Protein AF-A0A6I3BB71-F1 (afdb_monomer_lite)

Foldseek 3Di:
DDDDDDDDDDDPVVVVVVCVVDVCVVPDDVVVCPVVPDD

Sequence (39 aa):
HKPELIVRDLDMDKIKTVRDRWAFYRDRRPDAYDELVER

pLDDT: mean 93.35, std 5.49, range [72.94, 97.44]

Secondary structure (DSSP, 8-sta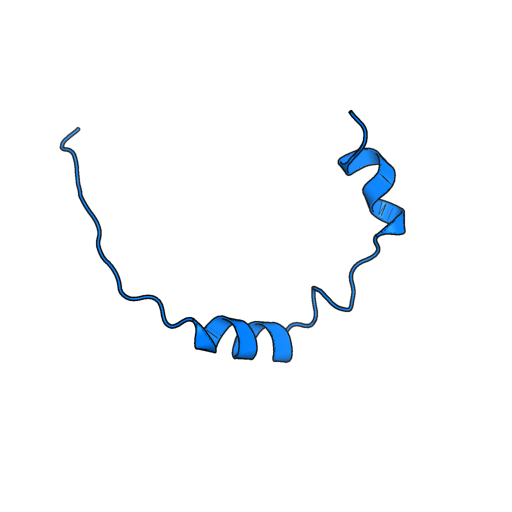te):
-----------THHHHHHHHH--TTTT--GGGGHHHH--

Structure (mmCIF, N/CA/C/O backbone):
data_AF-A0A6I3BB71-F1
#
_entry.id   AF-A0A6I3BB71-F1
#
loop_
_atom_site.group_PDB
_atom_site.id
_atom_site.type_symbol
_atom_site.label_atom_id
_atom_site.label_alt_id
_atom_site.label_comp_id
_atom_site.label_asym_id
_atom_site.label_entity_id
_atom_site.label_seq_id
_atom_site.pdbx_PDB_ins_code
_atom_site.Cartn_x
_atom_site.Cartn_y
_atom_site.Cartn_z
_atom_site.occupancy
_atom_site.B_iso_or_equiv
_atom_site.auth_seq_id
_atom_site.auth_comp_id
_atom_site.auth_asym_id
_atom_site.auth_atom_id
_atom_site.pdbx_PDB_model_num
ATOM 1 N N . HIS A 1 1 ? 5.237 11.431 31.367 1.00 75.38 1 HIS A N 1
ATOM 2 C CA . HIS A 1 1 ? 4.307 10.864 30.370 1.00 75.38 1 HIS A CA 1
ATOM 3 C C . HIS A 1 1 ? 3.398 9.850 31.037 1.00 75.38 1 HIS A C 1
ATOM 5 O O . HIS A 1 1 ? 3.879 9.115 31.891 1.00 75.38 1 HIS A O 1
ATOM 11 N N . LYS A 1 2 ? 2.110 9.830 30.681 1.00 81.00 2 LYS A N 1
ATOM 12 C CA . LYS A 1 2 ? 1.187 8.756 31.069 1.00 81.00 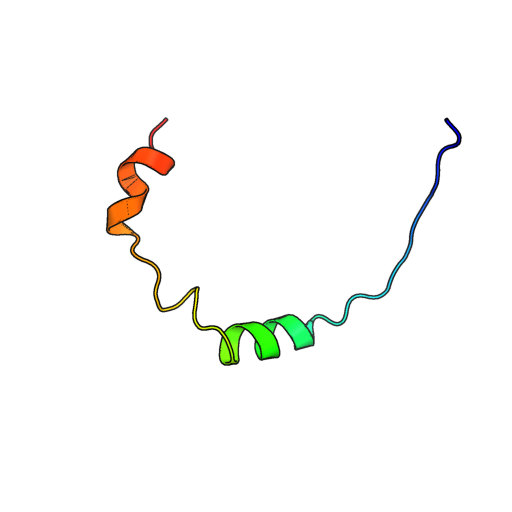2 L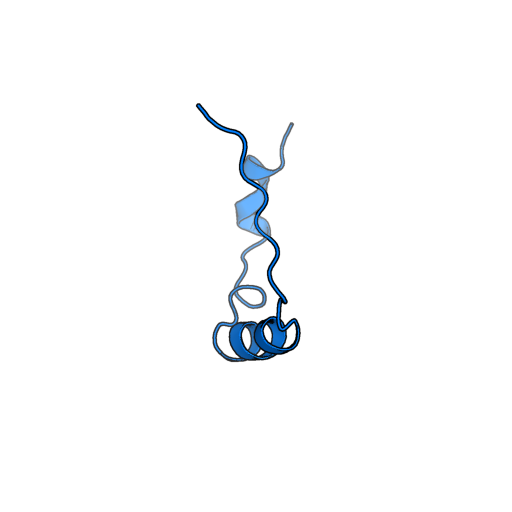YS A CA 1
ATOM 13 C C . LYS A 1 2 ? 1.112 7.751 29.909 1.00 81.00 2 LYS A C 1
ATOM 15 O O . LYS A 1 2 ? 1.068 8.210 28.770 1.00 81.00 2 LYS A O 1
ATOM 20 N N . PRO A 1 3 ? 1.156 6.435 30.162 1.00 87.00 3 PRO A N 1
ATOM 21 C CA . PRO A 1 3 ? 0.960 5.442 29.112 1.00 87.00 3 PRO A CA 1
ATOM 22 C C . PRO A 1 3 ? -0.503 5.438 28.649 1.00 87.00 3 PRO A C 1
ATOM 24 O O . PRO A 1 3 ? -1.412 5.536 29.473 1.00 87.00 3 PRO A O 1
ATOM 27 N N . GLU A 1 4 ? -0.718 5.308 27.341 1.00 93.19 4 GLU A N 1
ATOM 28 C CA . GLU A 1 4 ? -2.041 5.247 26.711 1.00 93.19 4 GLU A CA 1
ATOM 29 C C . GLU A 1 4 ? -2.145 4.003 25.819 1.00 93.19 4 GLU A C 1
ATOM 31 O O . GLU A 1 4 ? -1.174 3.620 25.163 1.00 93.19 4 GLU A O 1
ATOM 36 N N . LEU A 1 5 ? -3.329 3.379 25.796 1.00 93.25 5 LEU A N 1
ATOM 37 C CA . LEU A 1 5 ? -3.659 2.247 24.927 1.00 93.25 5 LEU A CA 1
ATOM 38 C C . LEU A 1 5 ? -4.774 2.662 23.968 1.00 93.25 5 LEU A C 1
ATOM 40 O O . LEU A 1 5 ? -5.874 3.008 24.396 1.00 93.25 5 LEU A O 1
ATOM 44 N N . ILE A 1 6 ? -4.493 2.594 22.669 1.00 94.38 6 ILE A N 1
ATOM 45 C CA . ILE A 1 6 ? -5.456 2.902 21.612 1.00 94.38 6 ILE A CA 1
ATOM 46 C C . ILE A 1 6 ? -5.870 1.595 20.941 1.00 94.38 6 ILE A C 1
ATOM 48 O O . ILE A 1 6 ? -5.027 0.860 20.435 1.00 94.38 6 ILE A O 1
ATOM 52 N N . VAL A 1 7 ? -7.177 1.338 20.900 1.00 95.94 7 VAL A N 1
ATOM 53 C CA . VAL A 1 7 ? -7.775 0.204 20.185 1.00 95.94 7 VAL A CA 1
ATOM 54 C C . VAL A 1 7 ? -8.692 0.747 19.093 1.00 95.94 7 VAL A C 1
ATOM 56 O O . VAL A 1 7 ? -9.466 1.676 19.340 1.00 95.94 7 VAL A O 1
ATOM 59 N N . ARG A 1 8 ? -8.579 0.205 17.876 1.00 95.75 8 ARG A N 1
ATOM 60 C CA . ARG A 1 8 ? -9.395 0.577 16.713 1.00 95.75 8 ARG A CA 1
ATOM 61 C C . ARG A 1 8 ? -9.651 -0.636 15.832 1.00 95.75 8 ARG A C 1
ATOM 63 O O . ARG A 1 8 ? -8.746 -1.439 15.622 1.00 95.75 8 ARG A O 1
ATOM 70 N N . ASP A 1 9 ? -10.845 -0.682 15.259 1.00 96.94 9 ASP A N 1
ATOM 71 C CA . ASP A 1 9 ? -11.176 -1.618 14.195 1.00 96.94 9 ASP A CA 1
ATOM 72 C C . ASP A 1 9 ? -10.639 -1.101 12.863 1.00 96.94 9 ASP A C 1
ATOM 74 O O . ASP A 1 9 ? -10.805 0.072 12.510 1.00 96.94 9 ASP A O 1
ATOM 78 N N . LEU A 1 10 ? -9.974 -1.984 12.126 1.00 96.81 10 LEU A N 1
ATOM 79 C CA . LEU A 1 10 ? -9.446 -1.688 10.804 1.00 96.81 10 LEU A CA 1
ATOM 80 C C . LEU A 1 10 ? -10.271 -2.435 9.762 1.00 96.81 10 LEU A C 1
ATOM 82 O O . LEU A 1 10 ? -10.331 -3.662 9.767 1.00 96.81 10 LEU A O 1
ATOM 86 N N . ASP A 1 11 ? -10.875 -1.680 8.849 1.00 97.44 11 ASP A N 1
ATOM 87 C CA . ASP A 1 11 ? -11.515 -2.240 7.664 1.00 97.44 11 ASP A CA 1
ATOM 88 C C . ASP A 1 11 ? -10.447 -2.614 6.627 1.00 97.44 11 ASP A C 1
ATOM 90 O O . ASP A 1 11 ? -9.840 -1.757 5.971 1.00 97.44 11 ASP A O 1
ATOM 94 N N . MET A 1 12 ? -10.218 -3.917 6.493 1.00 97.06 12 MET A N 1
ATOM 95 C CA . MET A 1 12 ? -9.199 -4.471 5.609 1.00 97.06 12 MET A CA 1
ATOM 96 C C . MET A 1 12 ? -9.614 -4.437 4.131 1.00 97.06 12 MET A C 1
ATOM 98 O O . MET A 1 12 ? -8.737 -4.403 3.261 1.00 97.06 12 MET A O 1
ATOM 102 N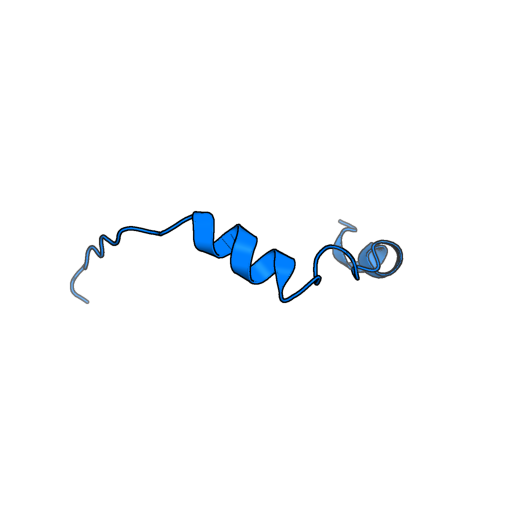 N . ASP A 1 13 ? -10.909 -4.347 3.818 1.00 96.94 13 ASP A N 1
ATOM 103 C CA . ASP A 1 13 ? -11.400 -4.296 2.432 1.00 96.94 13 ASP A CA 1
ATOM 104 C C . ASP A 1 13 ? -11.023 -2.977 1.745 1.00 96.94 13 ASP A C 1
ATOM 106 O O . ASP A 1 13 ? -10.831 -2.898 0.521 1.00 96.94 13 ASP A O 1
ATOM 110 N N . LYS A 1 14 ? -10.794 -1.933 2.545 1.00 96.50 14 LYS A N 1
ATOM 111 C CA . LYS A 1 14 ? -10.306 -0.639 2.065 1.00 96.50 14 LYS A CA 1
ATOM 112 C C . LYS A 1 14 ? -8.944 -0.740 1.374 1.00 96.50 14 LYS A C 1
ATOM 114 O O . LYS A 1 14 ? -8.668 0.051 0.469 1.00 96.50 14 LYS A O 1
ATOM 119 N N . ILE A 1 15 ? -8.117 -1.730 1.726 1.00 96.25 15 ILE A N 1
ATOM 120 C CA . ILE A 1 15 ? -6.829 -1.977 1.059 1.00 96.25 15 ILE A CA 1
ATOM 121 C C . ILE A 1 15 ? -7.047 -2.268 -0.426 1.00 96.25 15 ILE A C 1
ATOM 123 O O . ILE A 1 15 ? -6.359 -1.684 -1.266 1.00 96.25 15 ILE A O 1
ATOM 127 N N . LYS A 1 16 ? -8.014 -3.130 -0.759 1.00 95.81 16 LYS A N 1
ATOM 128 C CA . LYS A 1 16 ? -8.340 -3.461 -2.151 1.00 95.81 16 LYS A CA 1
ATOM 129 C C . LYS A 1 16 ? -8.803 -2.216 -2.904 1.00 95.81 16 LYS A C 1
ATOM 131 O O . LYS A 1 16 ? -8.249 -1.894 -3.947 1.00 95.81 16 LYS A O 1
ATOM 136 N N . THR A 1 17 ? -9.718 -1.452 -2.305 1.00 97.19 17 THR A N 1
ATOM 137 C CA . THR A 1 17 ? -10.241 -0.209 -2.899 1.00 97.19 17 THR A CA 1
ATOM 138 C C . THR A 1 17 ? -9.126 0.779 -3.248 1.00 97.19 17 THR A C 1
ATOM 140 O O . THR A 1 17 ? -9.137 1.382 -4.320 1.00 97.19 17 THR A O 1
ATOM 143 N N . VAL A 1 18 ? -8.155 0.966 -2.349 1.00 97.19 18 VAL A N 1
ATOM 144 C CA . VAL A 1 18 ? -7.037 1.890 -2.583 1.00 97.19 18 VAL A CA 1
ATOM 145 C C . VAL A 1 18 ? -6.065 1.339 -3.628 1.00 97.19 18 VAL A C 1
ATOM 147 O O . VAL A 1 18 ? -5.622 2.104 -4.480 1.00 97.19 18 VAL A O 1
ATOM 150 N N . ARG A 1 19 ? -5.765 0.034 -3.615 1.00 96.88 19 ARG A N 1
ATOM 151 C CA . ARG A 1 19 ? -4.883 -0.605 -4.613 1.00 96.88 19 ARG A CA 1
ATOM 152 C C . ARG A 1 19 ? -5.470 -0.586 -6.026 1.00 96.88 19 ARG A C 1
ATOM 154 O O . ARG A 1 19 ? -4.717 -0.396 -6.975 1.00 96.88 19 ARG A O 1
ATOM 161 N N . ASP A 1 20 ? -6.788 -0.730 -6.153 1.00 95.50 20 ASP A N 1
ATOM 162 C CA . ASP A 1 20 ? -7.484 -0.660 -7.443 1.00 95.50 20 ASP A CA 1
ATOM 163 C C . ASP A 1 20 ? -7.481 0.775 -7.999 1.00 95.50 20 ASP A C 1
ATOM 165 O O . ASP A 1 20 ? -7.333 0.983 -9.202 1.00 95.50 20 ASP A O 1
ATOM 169 N N . ARG A 1 21 ? -7.601 1.783 -7.121 1.00 96.81 21 ARG A N 1
ATOM 170 C CA . ARG A 1 21 ? -7.543 3.207 -7.503 1.00 96.81 21 ARG A CA 1
ATOM 171 C C . ARG A 1 21 ? -6.126 3.676 -7.819 1.00 96.81 21 ARG A C 1
ATOM 173 O O . ARG A 1 21 ? -5.937 4.459 -8.747 1.00 96.81 21 ARG A O 1
ATOM 180 N N . TRP A 1 22 ? -5.144 3.234 -7.038 1.00 97.19 22 TRP A N 1
ATOM 181 C CA . TRP A 1 22 ? -3.747 3.641 -7.151 1.00 97.19 22 TRP A CA 1
ATOM 182 C C . TRP A 1 22 ? -2.854 2.425 -7.339 1.00 97.19 22 TRP A C 1
ATOM 184 O O . TRP A 1 22 ? -2.453 1.745 -6.392 1.00 97.19 22 TRP A O 1
ATOM 194 N N . ALA A 1 23 ? -2.488 2.193 -8.591 1.00 94.00 23 ALA A N 1
ATOM 195 C CA . ALA A 1 23 ? -1.748 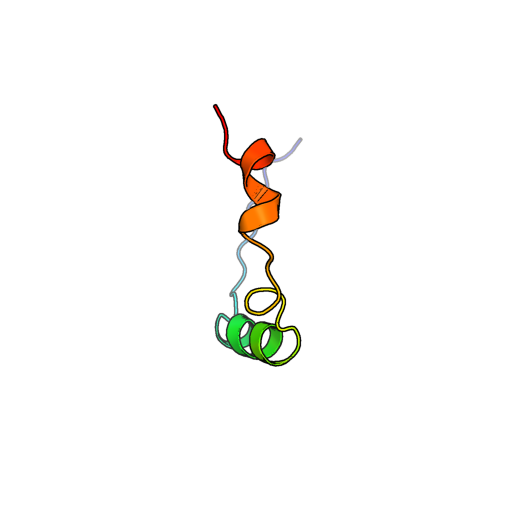1.018 -9.014 1.00 94.00 23 ALA A CA 1
ATOM 196 C C . ALA A 1 23 ? -0.232 1.106 -8.735 1.00 94.00 23 ALA A C 1
ATOM 198 O O . ALA A 1 23 ? 0.581 0.636 -9.528 1.00 94.00 23 ALA A O 1
ATOM 199 N N . PHE A 1 24 ? 0.168 1.646 -7.579 1.00 95.31 24 PHE A N 1
ATOM 200 C CA . PHE A 1 24 ? 1.579 1.798 -7.200 1.00 95.31 24 PHE A CA 1
ATOM 201 C C . PHE A 1 24 ? 2.357 0.484 -7.204 1.00 95.31 24 PHE A C 1
ATOM 203 O O . PHE A 1 24 ? 3.557 0.490 -7.435 1.00 95.31 24 PHE A O 1
ATOM 210 N N . TYR A 1 25 ? 1.699 -0.644 -6.922 1.00 93.12 25 TYR A N 1
ATOM 211 C CA . TYR A 1 25 ? 2.336 -1.961 -6.968 1.00 93.12 25 TYR A CA 1
ATOM 212 C C . TYR A 1 25 ? 2.573 -2.462 -8.395 1.00 93.12 25 TYR A C 1
ATOM 214 O O . TYR A 1 25 ? 3.560 -3.152 -8.625 1.00 93.12 25 TYR A O 1
ATOM 222 N N . ARG A 1 26 ? 1.691 -2.110 -9.337 1.00 95.62 26 ARG A N 1
ATOM 223 C CA . ARG A 1 26 ? 1.829 -2.464 -10.754 1.00 95.62 26 ARG A CA 1
ATOM 224 C C . ARG A 1 26 ? 2.943 -1.653 -11.405 1.00 95.62 26 ARG A C 1
ATOM 226 O O . ARG A 1 26 ? 3.726 -2.201 -12.165 1.00 95.62 26 ARG A O 1
ATOM 233 N N . ASP A 1 27 ? 3.020 -0.370 -11.066 1.00 95.88 27 ASP A N 1
ATOM 234 C CA . ASP A 1 27 ? 3.916 0.586 -11.721 1.00 95.88 27 ASP A CA 1
ATOM 235 C C . ASP A 1 27 ? 5.304 0.660 -11.048 1.00 95.88 27 ASP A C 1
ATOM 237 O O . ASP A 1 27 ? 6.058 1.611 -11.259 1.00 95.88 27 ASP A O 1
ATOM 241 N N . ARG A 1 28 ? 5.658 -0.334 -10.218 1.00 93.94 28 ARG A N 1
ATOM 242 C CA . ARG A 1 28 ? 6.996 -0.423 -9.614 1.00 93.94 28 ARG A CA 1
ATOM 243 C C . ARG A 1 28 ? 8.053 -0.660 -10.691 1.00 93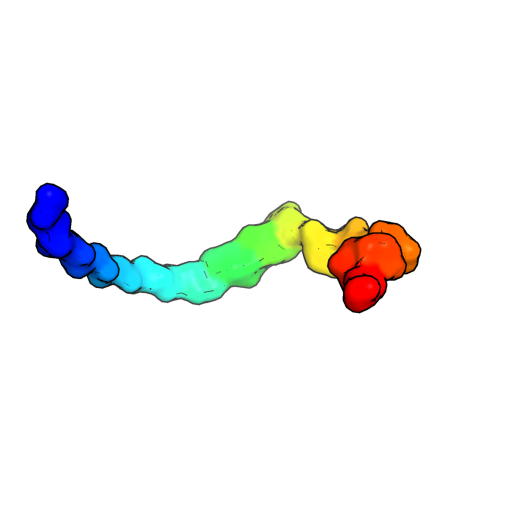.94 28 ARG A C 1
ATOM 245 O O . ARG A 1 28 ? 7.794 -1.335 -11.682 1.00 93.94 28 ARG A O 1
ATOM 252 N N . ARG A 1 29 ? 9.264 -0.166 -10.432 1.00 94.50 29 ARG A N 1
ATOM 253 C CA . ARG A 1 29 ? 10.479 -0.451 -11.207 1.00 94.50 29 ARG A CA 1
ATOM 254 C C . ARG A 1 29 ? 11.476 -1.212 -10.334 1.00 94.50 29 ARG A C 1
ATOM 256 O O . ARG A 1 29 ? 12.275 -0.570 -9.656 1.00 94.50 29 ARG A O 1
ATOM 263 N N . PRO A 1 30 ? 11.365 -2.553 -10.250 1.00 93.62 30 PRO A N 1
ATOM 264 C CA . PRO A 1 30 ? 12.235 -3.355 -9.392 1.00 93.62 30 PRO A CA 1
ATOM 265 C C . PRO A 1 30 ? 13.718 -3.237 -9.749 1.00 93.62 30 PRO A C 1
ATOM 267 O O . PRO A 1 30 ? 14.555 -3.316 -8.863 1.00 93.62 30 PRO A O 1
ATOM 270 N N . ASP A 1 31 ? 14.020 -2.996 -11.022 1.00 93.00 31 ASP A N 1
ATOM 271 C CA . ASP A 1 31 ? 15.358 -2.732 -11.559 1.00 93.00 31 ASP A CA 1
ATOM 272 C C . ASP A 1 31 ? 16.038 -1.502 -10.938 1.00 93.00 31 ASP A C 1
ATOM 274 O O . ASP A 1 31 ? 17.256 -1.423 -10.897 1.00 93.00 31 ASP A O 1
ATOM 278 N N . ALA A 1 32 ? 15.268 -0.542 -10.421 1.00 94.81 32 ALA A N 1
ATOM 279 C CA . ALA A 1 32 ? 15.812 0.641 -9.758 1.00 94.81 32 ALA A CA 1
ATOM 280 C C . ALA A 1 32 ? 16.064 0.432 -8.253 1.00 94.81 32 ALA A C 1
ATOM 282 O O . ALA A 1 32 ? 16.398 1.389 -7.554 1.00 94.81 32 ALA A O 1
ATOM 283 N N . TYR A 1 33 ? 15.824 -0.770 -7.720 1.00 94.75 33 TYR A N 1
ATOM 284 C CA . TYR A 1 33 ? 15.930 -1.041 -6.284 1.00 94.75 33 TYR A CA 1
ATOM 285 C C . TYR A 1 33 ? 17.241 -1.704 -5.878 1.00 94.75 33 TYR A C 1
ATOM 287 O O . TYR A 1 33 ? 17.426 -1.898 -4.680 1.00 94.75 33 TYR A O 1
ATOM 295 N N . ASP A 1 34 ? 18.133 -2.013 -6.822 1.00 92.38 34 ASP A N 1
ATOM 296 C CA . ASP A 1 34 ? 19.392 -2.719 -6.556 1.00 92.38 34 ASP A CA 1
ATOM 297 C C . ASP A 1 34 ? 20.180 -2.055 -5.406 1.00 92.38 34 ASP A C 1
ATOM 299 O O . ASP A 1 34 ? 20.435 -2.692 -4.386 1.00 92.38 34 ASP A O 1
ATOM 303 N N . GLU A 1 35 ? 20.401 -0.736 -5.461 1.00 93.12 35 GLU A N 1
ATOM 304 C CA . GLU A 1 35 ? 21.094 0.020 -4.397 1.00 93.12 35 GLU A CA 1
ATOM 305 C C . GLU A 1 35 ? 20.346 0.047 -3.048 1.00 93.12 35 GLU A C 1
ATOM 307 O O . GLU A 1 35 ? 20.950 0.266 -2.000 1.00 93.12 35 GLU A O 1
ATOM 312 N N . LEU A 1 36 ? 19.022 -0.146 -3.046 1.00 92.81 36 LEU A N 1
ATOM 313 C CA . LEU A 1 36 ? 18.193 -0.101 -1.834 1.00 92.81 36 LEU A CA 1
ATOM 314 C C . LEU A 1 36 ? 18.169 -1.438 -1.083 1.00 92.81 36 LEU A C 1
ATOM 316 O O . LEU A 1 36 ? 17.779 -1.466 0.087 1.00 92.81 36 LEU A O 1
ATOM 320 N N . VAL A 1 37 ? 18.500 -2.540 -1.760 1.00 93.44 37 VAL A N 1
ATOM 321 C CA . VAL A 1 37 ? 18.436 -3.901 -1.199 1.00 93.44 37 VAL A CA 1
ATOM 322 C C . VAL A 1 37 ? 19.809 -4.525 -0.963 1.00 93.44 37 VAL A C 1
ATOM 324 O O . VAL A 1 37 ? 19.892 -5.569 -0.310 1.00 93.44 37 VAL A O 1
ATOM 327 N N . GLU A 1 38 ? 20.874 -3.909 -1.473 1.00 87.12 38 GLU A N 1
ATOM 328 C CA . GLU A 1 38 ? 22.249 -4.314 -1.192 1.00 87.12 38 GLU A CA 1
ATOM 329 C C . GLU A 1 38 ? 22.618 -4.099 0.293 1.00 87.12 38 GLU A C 1
ATOM 331 O O . GLU A 1 38 ? 22.077 -3.230 0.977 1.00 87.12 38 GLU A O 1
ATOM 336 N N . ARG A 1 39 ? 23.473 -4.988 0.816 1.00 72.94 39 ARG A N 1
ATOM 337 C CA . ARG A 1 39 ? 23.781 -5.151 2.251 1.00 72.94 39 ARG A CA 1
ATOM 338 C C . ARG A 1 39 ? 24.799 -4.159 2.791 1.00 72.94 39 ARG A C 1
ATOM 340 O O . ARG A 1 39 ? 25.818 -3.938 2.104 1.00 72.94 39 ARG A O 1
#

Radius of gyration: 17.53 Å; chains: 1; bounding box: 35×16×43 Å